Protein AF-A0A920QQ13-F1 (afdb_monomer)

Sequence (127 aa):
MDRSNKFSDDMQSAARNALFNLVEELSRVIKEMAAACDPFPSFFGMNSIQAIELEPVDGSGSIGCVVVCPDGVLRTLDLIGIAGGAGISDVEQVEQFEEVEFLPEEYLPYAIQAVDLLYSELQKRGK

Foldseek 3Di:
DDPVVVVVVVVVVVVVVVLVVVLVVLLVVLQVLLLLCVVADADVPPPVHRWAWDDDDPPLPPQATWTQHSSSAIWHWDWDFDCDDPPDRDTDTDIDTGHDPDDSVSSVVRSVRSCVVSVVSVVVVVD

pLDDT: mean 85.42, std 13.07, range [53.44, 98.38]

Solvent-accessible surface area (backbone atoms only — not comparable to full-atom values): 7425 Å² total; per-residue (Å²): 138,63,70,71,58,53,54,54,54,52,50,55,51,52,52,51,52,54,50,51,54,50,52,55,52,50,48,51,51,37,24,55,49,29,60,67,39,74,81,53,58,44,36,95,77,35,91,87,42,56,23,45,80,51,80,85,57,92,88,58,76,87,71,65,52,39,25,40,32,55,75,29,50,59,22,26,58,46,80,44,77,42,80,42,63,97,90,46,94,53,67,47,75,42,81,44,77,43,78,60,90,61,54,74,83,63,39,49,64,56,51,52,51,50,46,56,54,47,49,54,55,33,49,78,70,77,95

Mean predicted aligned error: 7.66 Å

Structure (mmCIF, N/CA/C/O backbone):
data_AF-A0A920QQ13-F1
#
_entry.id   AF-A0A920QQ13-F1
#
loop_
_atom_site.group_PDB
_atom_site.id
_atom_site.type_symbol
_atom_site.label_atom_id
_atom_site.label_alt_id
_atom_site.label_comp_id
_atom_site.label_asym_id
_atom_site.label_entity_id
_atom_site.label_seq_id
_atom_site.pdbx_PDB_ins_code
_atom_site.Cartn_x
_atom_site.Cartn_y
_atom_site.Cartn_z
_atom_site.occupancy
_atom_site.B_iso_or_equiv
_atom_site.auth_seq_id
_atom_site.auth_comp_id
_atom_site.auth_asym_id
_atom_site.auth_atom_id
_atom_site.pdbx_PDB_model_num
ATOM 1 N N . MET A 1 1 ? 0.179 17.678 41.621 1.00 54.03 1 MET A N 1
ATOM 2 C CA . MET A 1 1 ? 0.251 17.226 40.217 1.00 54.03 1 MET A CA 1
ATOM 3 C C . MET A 1 1 ? -1.169 17.028 39.733 1.00 54.03 1 MET A C 1
ATOM 5 O O . MET A 1 1 ? -1.950 16.377 40.418 1.00 54.03 1 MET A O 1
ATOM 9 N N . ASP A 1 2 ? -1.516 17.749 38.676 1.00 64.56 2 ASP A N 1
ATOM 10 C CA . ASP A 1 2 ? -2.874 18.168 38.336 1.00 64.56 2 ASP A CA 1
ATOM 11 C C . ASP A 1 2 ? -3.646 17.069 37.585 1.00 64.56 2 ASP A C 1
ATOM 13 O O . ASP A 1 2 ? -3.158 16.526 36.593 1.00 64.56 2 ASP A O 1
ATOM 17 N N . ARG A 1 3 ? -4.845 16.713 38.065 1.00 65.75 3 ARG A N 1
ATOM 18 C CA . ARG A 1 3 ? -5.670 15.631 37.486 1.00 65.75 3 ARG A CA 1
ATOM 19 C C . ARG A 1 3 ? -6.094 15.937 36.047 1.00 65.75 3 ARG A C 1
ATOM 21 O O . ARG A 1 3 ? -6.283 15.006 35.271 1.00 65.75 3 ARG A O 1
ATOM 28 N N . SER A 1 4 ? -6.192 17.220 35.700 1.00 66.81 4 SER A N 1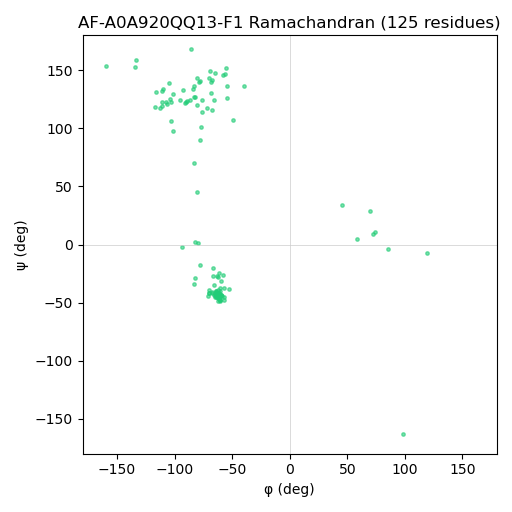
ATOM 29 C CA . SER A 1 4 ? -6.520 17.690 34.351 1.00 66.81 4 SER A CA 1
ATOM 30 C C . SER A 1 4 ? -5.434 17.335 33.330 1.00 66.81 4 SER A C 1
ATOM 32 O O . SER A 1 4 ? -5.757 16.978 32.202 1.00 66.81 4 SER A O 1
ATOM 34 N N . ASN A 1 5 ? -4.159 17.350 33.739 1.00 73.00 5 ASN A N 1
ATOM 35 C CA . ASN A 1 5 ? -3.039 17.008 32.858 1.00 73.00 5 ASN A CA 1
ATOM 36 C C . ASN A 1 5 ? -3.028 15.505 32.540 1.00 73.00 5 ASN A C 1
ATOM 38 O O . ASN A 1 5 ? -2.903 15.109 31.390 1.00 73.00 5 ASN A O 1
ATOM 42 N N . LYS A 1 6 ? -3.298 14.672 33.556 1.00 77.56 6 LYS A N 1
ATOM 43 C CA . LYS A 1 6 ? -3.370 13.214 33.396 1.00 77.56 6 LYS A CA 1
ATOM 44 C C . LYS A 1 6 ? -4.481 12.774 32.432 1.00 77.56 6 LYS A C 1
ATOM 46 O O . LYS A 1 6 ? -4.255 11.894 31.616 1.00 77.56 6 LYS A O 1
ATOM 51 N N . PHE A 1 7 ? -5.668 13.383 32.510 1.00 77.56 7 PHE A N 1
ATOM 52 C CA . PHE A 1 7 ? -6.778 13.036 31.611 1.00 77.56 7 PHE A CA 1
ATOM 53 C C . PHE A 1 7 ? -6.460 13.358 30.140 1.00 77.56 7 PHE A C 1
ATOM 55 O O . PHE A 1 7 ? -6.790 12.573 29.255 1.00 77.56 7 PHE A O 1
ATOM 62 N N . SER A 1 8 ? -5.799 14.491 29.884 1.00 84.31 8 SER A N 1
ATOM 63 C CA . SER A 1 8 ? -5.353 14.871 28.538 1.00 84.31 8 SER A CA 1
ATOM 64 C C . SER A 1 8 ? -4.312 13.892 27.986 1.00 84.31 8 SER A C 1
ATOM 66 O O . SER A 1 8 ? -4.441 13.441 26.848 1.00 84.31 8 SER A O 1
ATOM 68 N N . ASP A 1 9 ? -3.327 13.518 28.807 1.00 87.00 9 ASP A N 1
ATOM 69 C CA . ASP A 1 9 ? -2.274 12.568 28.432 1.00 87.00 9 ASP A CA 1
ATOM 70 C C . ASP A 1 9 ? -2.854 11.171 28.128 1.00 87.00 9 ASP A C 1
ATOM 72 O O . ASP A 1 9 ? -2.502 10.545 27.124 1.00 87.00 9 ASP A O 1
ATOM 76 N N . ASP A 1 10 ? -3.804 10.704 28.950 1.00 91.75 10 ASP A N 1
ATOM 77 C CA . ASP A 1 10 ? -4.492 9.422 28.759 1.00 91.75 10 ASP A CA 1
ATOM 78 C C . ASP A 1 10 ? -5.276 9.400 27.429 1.00 91.75 10 ASP A C 1
ATOM 80 O O . ASP A 1 10 ? -5.236 8.408 26.695 1.00 91.75 10 ASP A O 1
ATOM 84 N N . MET A 1 11 ? -5.960 10.498 27.080 1.00 91.56 11 MET A N 1
ATOM 85 C CA . MET A 1 11 ? -6.716 10.598 25.823 1.00 91.56 11 MET A CA 1
ATOM 86 C C . MET A 1 11 ? -5.812 10.673 24.594 1.00 91.56 11 MET A C 1
ATOM 88 O O . MET A 1 11 ? -6.106 10.037 23.580 1.00 91.56 11 MET A O 1
ATOM 92 N N . GLN A 1 12 ? -4.691 11.390 24.678 1.00 90.81 12 GLN A N 1
ATOM 93 C CA . GLN A 1 12 ? -3.718 11.441 23.590 1.00 90.81 12 GLN A CA 1
ATOM 94 C C . GLN A 1 12 ? -3.083 10.064 23.337 1.00 90.81 12 GLN A C 1
ATOM 96 O O . GLN A 1 12 ? -2.939 9.648 22.186 1.00 90.81 12 GLN A O 1
ATOM 101 N N . SER A 1 13 ? -2.761 9.326 24.403 1.00 91.06 13 SER A N 1
ATOM 102 C CA . SER A 1 13 ? -2.258 7.951 24.314 1.00 91.06 13 SER A CA 1
ATOM 103 C C . SER A 1 13 ? -3.284 7.002 23.685 1.00 91.06 13 SER A C 1
ATOM 105 O O . SER A 1 13 ? -2.959 6.251 22.764 1.00 91.06 13 SER A O 1
ATOM 107 N N . ALA A 1 14 ? -4.549 7.080 24.112 1.00 93.81 14 ALA A N 1
ATOM 108 C CA . ALA A 1 14 ? -5.628 6.277 23.541 1.00 93.81 14 ALA A CA 1
ATOM 109 C C . ALA A 1 14 ? -5.826 6.546 22.039 1.00 93.81 14 ALA A C 1
ATOM 111 O O . ALA A 1 14 ? -5.926 5.598 21.259 1.00 93.81 14 ALA A O 1
ATOM 112 N N . ALA A 1 15 ? -5.827 7.818 21.626 1.00 91.31 15 ALA A N 1
ATOM 113 C CA . ALA A 1 15 ? -5.939 8.197 20.218 1.00 91.31 15 ALA A CA 1
ATOM 114 C C . ALA A 1 15 ? -4.768 7.652 19.387 1.00 91.31 15 ALA A C 1
ATOM 116 O O . ALA A 1 15 ? -4.975 7.099 18.308 1.00 91.31 15 ALA A O 1
ATOM 117 N N . ARG A 1 16 ? -3.541 7.743 19.914 1.00 89.94 16 ARG A N 1
ATOM 118 C CA . ARG A 1 16 ? -2.343 7.234 19.241 1.00 89.94 16 ARG A CA 1
ATOM 119 C C . ARG A 1 16 ? -2.379 5.714 19.070 1.00 89.94 16 ARG A C 1
ATOM 121 O O . ARG A 1 16 ? -2.077 5.222 17.990 1.00 89.94 16 ARG A O 1
ATOM 128 N N . ASN A 1 17 ? -2.799 4.978 20.098 1.00 92.81 17 ASN A N 1
ATOM 129 C CA . ASN A 1 17 ? -2.943 3.522 20.015 1.00 92.81 17 ASN A CA 1
ATOM 130 C C . ASN A 1 17 ? -4.016 3.108 19.000 1.00 92.81 17 ASN A C 1
ATOM 132 O O . ASN A 1 17 ? -3.809 2.165 18.243 1.00 92.81 17 ASN A O 1
ATOM 136 N N . ALA A 1 18 ? -5.144 3.823 18.949 1.00 94.00 18 ALA A N 1
ATOM 137 C CA . ALA A 1 18 ? -6.178 3.567 17.948 1.00 94.00 18 ALA A CA 1
ATOM 138 C C . ALA A 1 18 ? -5.652 3.778 16.518 1.00 94.00 18 ALA A C 1
ATOM 140 O O . ALA A 1 18 ? -5.931 2.964 15.639 1.00 94.00 18 ALA A O 1
ATOM 141 N N . LEU A 1 19 ? -4.858 4.832 16.304 1.00 92.56 19 LEU A N 1
ATOM 142 C CA . LEU A 1 19 ? -4.229 5.114 15.016 1.00 92.56 19 LEU A CA 1
ATOM 143 C C . LEU A 1 19 ? -3.221 4.026 14.614 1.00 92.56 19 LEU A C 1
ATOM 145 O O . LEU A 1 19 ? -3.260 3.563 13.478 1.00 92.56 19 LEU A O 1
ATOM 149 N N . PHE A 1 20 ? -2.373 3.565 15.539 1.00 91.25 20 PHE A N 1
ATOM 150 C CA . PHE A 1 20 ? -1.443 2.462 15.271 1.00 91.25 20 PHE A CA 1
ATOM 151 C C . PHE A 1 20 ? -2.164 1.168 14.884 1.00 91.25 20 PHE A C 1
ATOM 153 O O . PHE A 1 20 ? -1.831 0.574 13.864 1.00 91.25 20 PHE A O 1
ATOM 160 N N . ASN A 1 21 ? -3.195 0.776 15.638 1.00 94.50 21 ASN A N 1
ATOM 161 C CA . ASN A 1 21 ? -3.968 -0.431 15.336 1.00 94.50 21 ASN A CA 1
ATOM 162 C C . ASN A 1 21 ? -4.639 -0.349 13.954 1.00 94.50 21 ASN A C 1
ATOM 164 O O . ASN A 1 21 ? -4.704 -1.341 13.235 1.00 94.50 21 ASN A O 1
ATOM 168 N N . LEU A 1 22 ? -5.130 0.835 13.568 1.00 94.88 22 LEU A N 1
ATOM 169 C CA . LEU A 1 22 ? -5.702 1.053 12.239 1.00 94.88 22 LEU A CA 1
ATOM 170 C C . LEU A 1 22 ? -4.653 0.866 11.134 1.00 94.88 22 LEU A C 1
ATOM 172 O O . LEU A 1 22 ? -4.942 0.215 10.133 1.00 94.88 22 LEU A O 1
ATOM 176 N N . VAL A 1 23 ? -3.453 1.424 11.312 1.00 94.50 23 VAL A N 1
ATOM 177 C CA . VAL A 1 23 ? -2.348 1.281 10.352 1.00 94.50 23 VAL A CA 1
ATOM 178 C C . VAL A 1 23 ? -1.935 -0.184 10.205 1.00 94.50 23 VAL A C 1
ATOM 180 O O . VAL A 1 23 ? -1.782 -0.656 9.079 1.00 94.50 23 VAL A O 1
ATOM 183 N N . GLU A 1 24 ? -1.811 -0.926 11.309 1.00 94.94 24 GLU A N 1
ATOM 184 C CA . GLU A 1 24 ? -1.475 -2.355 11.270 1.00 94.94 24 GLU A CA 1
ATOM 185 C C . GLU A 1 24 ? -2.536 -3.180 10.531 1.00 94.94 24 GLU A C 1
ATOM 187 O O . GLU A 1 24 ? -2.199 -3.995 9.668 1.00 94.94 24 GLU A O 1
ATOM 192 N N . GLU A 1 25 ? -3.820 -2.941 10.811 1.00 96.94 25 GLU A N 1
ATOM 193 C CA . GLU A 1 25 ? -4.907 -3.661 10.143 1.00 96.94 25 GLU A CA 1
ATOM 194 C C . GLU A 1 25 ? -5.008 -3.314 8.654 1.00 96.94 25 GLU A C 1
ATOM 196 O O . GLU A 1 25 ? -5.163 -4.217 7.830 1.00 96.94 25 GLU A O 1
ATOM 201 N N . LEU A 1 26 ? -4.862 -2.039 8.275 1.00 97.00 26 LEU A N 1
ATOM 202 C CA . LEU A 1 26 ? -4.827 -1.647 6.862 1.00 97.00 26 LEU A CA 1
ATOM 203 C C . LEU A 1 26 ? -3.632 -2.271 6.140 1.00 97.00 26 LEU A C 1
ATOM 205 O O . LEU A 1 26 ? -3.805 -2.820 5.055 1.00 97.00 26 LEU A O 1
ATOM 209 N N . SER A 1 27 ? -2.448 -2.265 6.759 1.00 96.12 27 SER A N 1
ATOM 210 C CA . SER A 1 27 ? -1.259 -2.919 6.205 1.00 96.12 27 SER A CA 1
ATOM 211 C C . SER A 1 27 ? -1.507 -4.405 5.951 1.00 96.12 27 SER A C 1
ATOM 213 O O . SER A 1 27 ? -1.192 -4.912 4.874 1.00 96.12 27 SER A O 1
ATOM 215 N N . ARG A 1 28 ? -2.128 -5.112 6.904 1.00 98.06 28 ARG A N 1
ATOM 216 C CA . ARG A 1 28 ? -2.495 -6.525 6.740 1.00 98.06 28 ARG A CA 1
ATOM 217 C C . ARG A 1 28 ? -3.460 -6.733 5.570 1.00 98.06 28 ARG A C 1
ATOM 219 O O . ARG A 1 28 ? -3.213 -7.598 4.734 1.00 98.06 28 ARG A O 1
ATOM 226 N N . VAL A 1 29 ? -4.528 -5.939 5.490 1.00 98.25 29 VAL A N 1
ATOM 227 C CA . VAL A 1 29 ? -5.535 -6.042 4.419 1.00 98.25 29 VAL A CA 1
ATOM 228 C C . VAL A 1 29 ? -4.919 -5.771 3.046 1.00 98.25 29 VAL A C 1
ATOM 230 O O . VAL A 1 29 ? -5.148 -6.539 2.115 1.00 98.25 29 VAL A O 1
ATOM 233 N N . ILE A 1 30 ? -4.086 -4.735 2.918 1.00 98.38 30 ILE A N 1
ATOM 234 C CA . ILE A 1 30 ? -3.393 -4.403 1.665 1.00 98.38 30 ILE A CA 1
ATOM 235 C C . ILE A 1 30 ? -2.511 -5.569 1.209 1.00 98.38 30 ILE A C 1
ATOM 237 O O . ILE A 1 30 ? -2.550 -5.933 0.036 1.00 98.38 30 ILE A O 1
ATOM 241 N N . LYS A 1 31 ? -1.772 -6.208 2.125 1.00 98.25 31 LYS A N 1
ATOM 242 C CA . LYS A 1 31 ? -0.950 -7.394 1.819 1.00 98.25 31 LYS A CA 1
ATOM 243 C C . LYS A 1 31 ? -1.782 -8.564 1.302 1.00 98.25 31 LYS A C 1
ATOM 245 O O . LYS A 1 31 ? -1.402 -9.202 0.323 1.00 98.25 31 LYS A O 1
ATOM 250 N N . GLU A 1 32 ? -2.930 -8.830 1.920 1.00 98.06 32 GLU A N 1
ATOM 251 C CA . GLU A 1 32 ? -3.849 -9.887 1.478 1.00 98.06 32 GLU A CA 1
ATOM 252 C C . GLU A 1 32 ? -4.435 -9.590 0.088 1.00 98.06 32 GLU A C 1
ATOM 254 O O . GLU A 1 32 ? -4.471 -10.470 -0.775 1.00 98.06 32 GLU A O 1
ATOM 259 N N . MET A 1 33 ? -4.842 -8.343 -0.158 1.00 98.25 33 MET A N 1
ATOM 260 C CA . MET A 1 33 ? -5.362 -7.909 -1.456 1.00 98.25 33 MET A CA 1
ATOM 261 C C . MET A 1 33 ? -4.291 -7.964 -2.550 1.00 98.25 33 MET A C 1
ATOM 263 O O . MET A 1 33 ? -4.557 -8.463 -3.643 1.00 98.25 33 MET A O 1
ATOM 267 N N . ALA A 1 34 ? -3.074 -7.502 -2.254 1.00 98.06 34 ALA A N 1
ATOM 268 C CA . ALA A 1 34 ? -1.950 -7.532 -3.181 1.00 98.06 34 ALA A CA 1
ATOM 269 C C . ALA A 1 34 ? -1.578 -8.967 -3.574 1.00 98.06 34 ALA A C 1
ATOM 271 O O . ALA A 1 34 ? -1.465 -9.266 -4.762 1.00 98.06 34 ALA A O 1
ATOM 272 N N . ALA A 1 35 ? -1.516 -9.881 -2.601 1.00 96.44 35 ALA A N 1
ATOM 273 C CA . ALA A 1 35 ? -1.271 -11.299 -2.856 1.00 96.44 35 ALA A CA 1
ATOM 274 C C . ALA A 1 35 ? -2.367 -11.955 -3.720 1.00 96.44 35 ALA A C 1
ATOM 276 O O . ALA A 1 35 ? -2.103 -12.914 -4.445 1.00 96.44 35 ALA A O 1
ATOM 277 N N . ALA A 1 36 ? -3.604 -11.450 -3.672 1.00 96.75 36 ALA A N 1
ATOM 278 C CA . ALA A 1 36 ? -4.694 -11.927 -4.520 1.00 96.75 36 ALA A CA 1
ATOM 279 C C . ALA A 1 36 ? -4.629 -11.383 -5.966 1.00 96.75 36 ALA A C 1
ATOM 281 O O . ALA A 1 36 ? -5.241 -11.969 -6.873 1.00 96.75 36 ALA A O 1
ATOM 282 N N . CYS A 1 37 ? -3.866 -10.318 -6.213 1.00 95.00 37 CYS A N 1
ATOM 283 C CA . CYS A 1 37 ? -3.583 -9.771 -7.537 1.00 95.00 37 CYS A CA 1
ATOM 284 C C . CYS A 1 37 ? -2.422 -10.524 -8.211 1.00 95.00 37 CYS A C 1
ATOM 286 O O . CYS A 1 37 ? -1.351 -9.971 -8.401 1.00 95.00 37 CYS A O 1
ATOM 288 N N . ASP A 1 38 ? -2.637 -11.780 -8.610 1.00 90.94 38 ASP A N 1
ATOM 289 C CA . ASP A 1 38 ? -1.648 -12.593 -9.343 1.00 90.94 38 ASP A CA 1
ATOM 290 C C . ASP A 1 38 ? -2.096 -12.835 -10.806 1.00 90.94 38 ASP A C 1
ATOM 292 O O . ASP A 1 38 ? -3.226 -13.308 -11.006 1.00 90.94 38 ASP A O 1
ATOM 296 N N . PRO A 1 39 ? -1.299 -12.452 -11.833 1.00 91.88 39 PRO A N 1
ATOM 297 C CA . PRO A 1 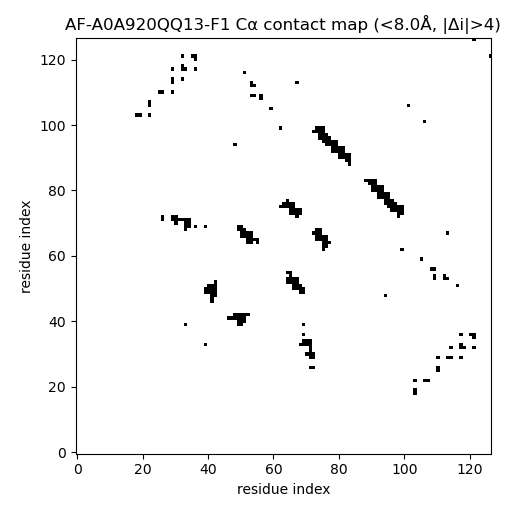39 ? -0.038 -11.701 -11.738 1.00 91.88 39 PRO A CA 1
ATOM 298 C C . PRO A 1 39 ? -0.266 -10.254 -11.293 1.00 91.88 39 PRO A C 1
ATOM 300 O O . PRO A 1 39 ? -1.309 -9.669 -11.610 1.00 91.88 39 PRO A O 1
ATOM 303 N N . PHE A 1 40 ? 0.702 -9.669 -10.588 1.00 95.44 40 PHE A N 1
ATOM 304 C CA . PHE A 1 40 ? 0.575 -8.300 -10.086 1.00 95.44 40 PHE A CA 1
ATOM 305 C C . PHE A 1 40 ? 0.620 -7.274 -11.232 1.00 95.44 40 PHE A C 1
ATOM 307 O O . PHE A 1 40 ? 1.336 -7.507 -12.214 1.00 95.44 40 PHE A O 1
ATOM 314 N N . PRO A 1 41 ? -0.159 -6.172 -11.166 1.00 93.38 41 PRO A N 1
ATOM 315 C CA . PRO A 1 41 ? -0.183 -5.166 -12.224 1.00 93.38 41 PRO A CA 1
ATOM 316 C C . PRO A 1 41 ? 1.187 -4.555 -12.513 1.00 93.38 41 PRO A C 1
ATOM 318 O O . PRO A 1 41 ? 2.004 -4.354 -11.615 1.00 93.38 41 PRO A O 1
ATOM 321 N N . SER A 1 42 ? 1.407 -4.234 -13.785 1.00 92.12 42 SER A N 1
ATOM 322 C CA . SER A 1 42 ? 2.598 -3.529 -14.247 1.00 92.12 42 SER A CA 1
ATOM 323 C C . SER A 1 42 ? 2.514 -2.031 -13.970 1.00 92.12 42 SER A C 1
ATOM 325 O O . SER A 1 42 ? 1.479 -1.421 -14.261 1.00 92.12 42 SER A O 1
ATOM 327 N N . PHE A 1 43 ? 3.621 -1.421 -13.559 1.00 89.81 43 PHE A N 1
ATOM 328 C CA . PHE A 1 43 ? 3.721 0.030 -13.407 1.00 89.81 43 PHE A CA 1
ATOM 329 C C . PHE A 1 43 ? 3.657 0.709 -14.780 1.00 89.81 43 PHE A C 1
ATOM 331 O O . PHE A 1 43 ? 4.503 0.455 -15.633 1.00 89.81 43 PHE A O 1
ATOM 338 N N . PHE A 1 44 ? 2.623 1.517 -15.042 1.00 83.19 44 PHE A N 1
ATOM 339 C CA . PHE A 1 44 ? 2.397 2.206 -16.329 1.00 83.19 44 PHE A CA 1
ATOM 340 C C . PHE A 1 44 ? 2.580 1.345 -17.598 1.00 83.19 44 PHE A C 1
ATOM 342 O O . PHE A 1 44 ? 3.014 1.827 -18.644 1.00 83.19 44 PHE A O 1
ATOM 349 N N . GLY A 1 45 ? 2.242 0.054 -17.534 1.00 75.75 45 GLY A N 1
ATOM 350 C CA . GLY A 1 45 ? 2.407 -0.863 -18.670 1.00 75.75 45 GLY A CA 1
ATOM 351 C C . GLY A 1 45 ? 3.856 -1.281 -18.952 1.00 75.75 45 GLY A C 1
ATOM 352 O O . GLY A 1 45 ? 4.120 -1.894 -19.987 1.00 75.75 45 GLY A O 1
ATOM 353 N N . MET A 1 46 ? 4.798 -0.974 -18.055 1.00 81.38 46 MET A N 1
ATOM 354 C CA . MET A 1 46 ? 6.162 -1.492 -18.103 1.00 81.38 46 MET A CA 1
ATOM 355 C C . MET A 1 46 ? 6.165 -2.972 -17.728 1.00 81.38 46 MET A C 1
ATOM 357 O O . MET A 1 46 ? 5.846 -3.342 -16.605 1.00 81.38 46 MET A O 1
ATOM 361 N N . ASN A 1 47 ? 6.571 -3.836 -18.658 1.00 75.81 47 ASN A N 1
ATOM 362 C CA . ASN A 1 47 ? 6.609 -5.280 -18.402 1.00 75.81 47 ASN A CA 1
ATOM 363 C C . ASN A 1 47 ? 7.654 -5.690 -17.346 1.00 75.81 47 ASN A C 1
ATOM 365 O O . ASN A 1 47 ? 7.555 -6.794 -16.818 1.00 75.81 47 ASN A O 1
ATOM 369 N N . SER A 1 48 ? 8.664 -4.851 -17.080 1.00 81.06 48 SER A N 1
ATOM 370 C CA . SER A 1 48 ? 9.729 -5.138 -16.109 1.00 81.06 48 SER A CA 1
ATOM 371 C C . SER A 1 48 ? 9.334 -4.823 -14.665 1.00 81.06 48 SER A C 1
ATOM 373 O O . SER A 1 48 ? 9.789 -5.517 -13.762 1.00 81.06 48 SER A O 1
ATOM 375 N N . ILE A 1 49 ? 8.434 -3.853 -14.458 1.00 88.69 49 ILE A N 1
ATOM 376 C CA . ILE A 1 49 ? 8.047 -3.360 -13.133 1.00 88.69 49 ILE A CA 1
ATOM 377 C C . ILE A 1 49 ? 6.659 -3.853 -12.778 1.00 88.69 49 ILE A C 1
ATOM 379 O O . ILE A 1 49 ? 5.681 -3.486 -13.429 1.00 88.69 49 ILE A O 1
ATOM 383 N N . GLN A 1 50 ? 6.546 -4.583 -11.674 1.00 93.00 50 GLN A N 1
ATOM 384 C CA . GLN A 1 50 ? 5.259 -4.896 -11.063 1.00 93.00 50 GLN A CA 1
ATOM 385 C C . GLN A 1 50 ? 5.017 -3.988 -9.862 1.00 93.00 50 GLN A C 1
ATOM 387 O O . GLN A 1 50 ? 5.528 -4.243 -8.774 1.00 93.00 50 GLN A O 1
ATOM 392 N N . ALA A 1 51 ? 4.252 -2.920 -10.068 1.00 95.50 51 ALA A N 1
ATOM 393 C CA . ALA A 1 51 ? 3.853 -1.995 -9.019 1.00 95.50 51 ALA A CA 1
ATOM 394 C C . ALA A 1 51 ? 2.611 -1.200 -9.453 1.00 95.50 51 ALA A C 1
ATOM 396 O O . ALA A 1 51 ? 2.388 -0.989 -10.646 1.00 95.50 51 ALA A O 1
ATOM 397 N N . ILE A 1 52 ? 1.814 -0.740 -8.490 1.00 95.88 52 ILE A N 1
ATOM 398 C CA . ILE A 1 52 ? 0.704 0.194 -8.730 1.00 95.88 52 ILE A CA 1
ATOM 399 C C . ILE A 1 52 ? 1.115 1.556 -8.178 1.00 95.88 52 ILE A C 1
ATOM 401 O O . ILE A 1 52 ? 1.417 1.646 -6.991 1.00 95.88 52 ILE A O 1
ATOM 405 N N . GLU A 1 53 ? 1.124 2.596 -9.011 1.00 95.00 53 GLU A N 1
ATOM 406 C CA . GLU A 1 53 ? 1.385 3.963 -8.545 1.00 95.00 53 GLU A CA 1
ATOM 407 C C . GLU A 1 53 ? 0.243 4.481 -7.668 1.00 95.00 53 GLU A C 1
ATOM 409 O O . GLU A 1 53 ? -0.931 4.238 -7.956 1.00 95.00 53 GLU A O 1
ATOM 414 N N . LEU A 1 54 ? 0.606 5.195 -6.604 1.00 94.25 54 LEU A N 1
ATOM 415 C CA . LEU A 1 54 ? -0.309 5.963 -5.776 1.00 94.25 54 LEU A CA 1
ATOM 416 C C . LEU A 1 54 ? -0.153 7.450 -6.085 1.00 94.25 54 LEU A C 1
ATOM 418 O O . LEU A 1 54 ? 0.963 7.953 -6.220 1.00 94.25 54 LEU A O 1
ATOM 422 N N . GLU A 1 55 ? -1.274 8.163 -6.145 1.00 91.56 55 GLU A N 1
ATOM 423 C CA . GLU A 1 55 ? -1.254 9.596 -6.407 1.00 91.56 55 GLU A CA 1
ATOM 424 C C . GLU A 1 55 ? -0.615 10.342 -5.226 1.00 91.56 55 GLU A C 1
ATOM 426 O O . GLU A 1 55 ? -0.877 10.002 -4.059 1.00 91.56 55 GLU A O 1
ATOM 431 N N . PRO A 1 56 ? 0.186 11.388 -5.498 1.00 86.50 56 PRO A N 1
ATOM 432 C CA . PRO A 1 56 ? 0.746 12.234 -4.458 1.00 86.50 56 PRO A CA 1
ATOM 4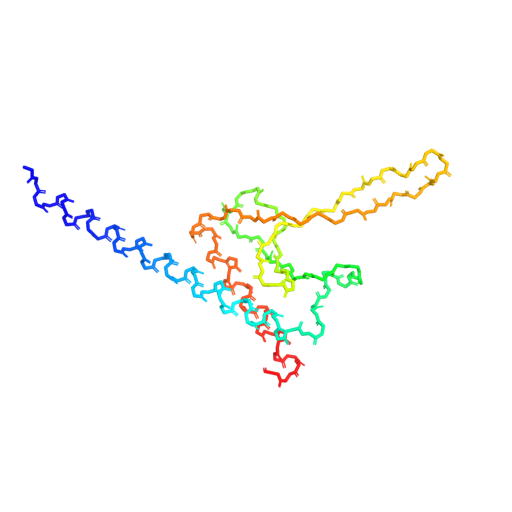33 C C . PRO A 1 56 ? -0.347 12.802 -3.554 1.00 86.50 56 PRO A C 1
ATOM 435 O O . PRO A 1 56 ? -1.386 13.277 -4.014 1.00 86.50 56 PRO A O 1
ATOM 438 N N . VAL A 1 57 ? -0.094 12.788 -2.250 1.00 83.81 57 VAL A N 1
ATOM 439 C CA . VAL A 1 57 ? -1.029 13.316 -1.257 1.00 83.81 57 VAL A CA 1
ATOM 440 C C . VAL A 1 57 ? -0.679 14.775 -0.969 1.00 83.81 57 VAL A C 1
ATOM 442 O O . VAL A 1 57 ? 0.479 15.121 -0.733 1.00 83.81 57 VAL A O 1
ATOM 445 N N . ASP A 1 58 ? -1.678 15.657 -0.969 1.00 72.06 58 ASP A N 1
ATOM 446 C CA . ASP A 1 58 ? -1.466 17.079 -0.691 1.00 72.06 58 ASP A CA 1
ATOM 447 C C . ASP A 1 58 ? -0.745 17.287 0.653 1.00 72.06 58 ASP A C 1
ATOM 449 O O . ASP A 1 58 ? -1.177 16.813 1.703 1.00 72.06 58 ASP A O 1
ATOM 453 N N . GLY A 1 59 ? 0.369 18.022 0.620 1.00 64.81 59 GLY A N 1
ATOM 454 C CA . GLY A 1 59 ? 1.188 18.297 1.803 1.00 64.81 59 GLY A CA 1
ATOM 455 C C . GLY A 1 59 ? 2.223 17.222 2.153 1.00 64.81 59 GLY A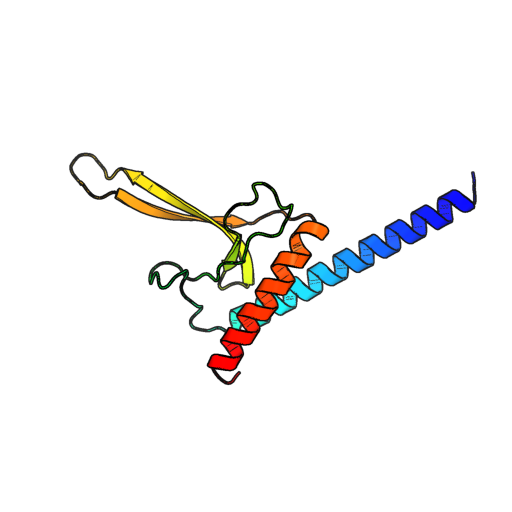 C 1
ATOM 456 O O . GLY A 1 59 ? 3.036 17.471 3.041 1.00 64.81 59 GLY A O 1
ATOM 457 N N . SER A 1 60 ? 2.280 16.089 1.440 1.00 60.09 60 SER A N 1
ATOM 458 C CA . SER A 1 60 ? 3.241 14.999 1.690 1.00 60.09 60 SER A CA 1
ATOM 459 C C . SER A 1 60 ? 4.634 15.266 1.092 1.00 60.09 60 SER A C 1
ATOM 461 O O . SER A 1 60 ? 5.191 14.416 0.397 1.00 60.09 60 SER A O 1
ATOM 463 N N . GLY A 1 61 ? 5.169 16.478 1.272 1.00 57.16 61 GLY A N 1
ATOM 464 C CA . GLY A 1 61 ? 6.383 16.953 0.599 1.00 57.16 61 GLY A CA 1
ATOM 465 C C . GLY A 1 61 ? 7.496 15.898 0.460 1.00 57.16 61 GLY A C 1
ATOM 466 O O . GLY A 1 61 ? 7.811 15.173 1.395 1.00 57.16 61 GLY A O 1
ATOM 467 N N . SER A 1 62 ? 8.112 15.841 -0.725 1.00 64.38 62 SER A N 1
ATOM 468 C CA . SER A 1 62 ? 9.322 15.067 -1.069 1.00 64.38 62 SER A CA 1
ATOM 469 C C . SER A 1 62 ? 9.329 13.541 -0.883 1.00 64.38 62 SER A C 1
ATOM 471 O O . SER A 1 62 ? 10.380 12.967 -1.139 1.00 64.38 62 SER A O 1
ATOM 473 N N . ILE A 1 63 ? 8.229 12.869 -0.510 1.00 76.31 63 ILE A N 1
ATOM 474 C CA . ILE A 1 63 ? 8.255 11.396 -0.349 1.00 76.31 63 ILE A CA 1
ATOM 475 C C . ILE A 1 63 ? 8.635 10.694 -1.665 1.00 76.31 63 ILE A C 1
ATOM 477 O O . ILE A 1 63 ? 9.328 9.692 -1.626 1.00 76.31 63 ILE A O 1
ATOM 481 N N . GLY A 1 64 ? 8.286 11.258 -2.825 1.00 82.44 64 GLY A N 1
ATOM 482 C CA . GLY A 1 64 ? 8.625 10.690 -4.135 1.00 82.44 64 GLY A CA 1
ATOM 483 C C . GLY A 1 64 ? 7.464 9.895 -4.732 1.00 82.44 64 GLY A C 1
ATOM 484 O O . GLY A 1 64 ? 6.317 10.074 -4.324 1.00 82.44 64 GLY A O 1
ATOM 485 N N . CYS A 1 65 ? 7.744 9.055 -5.732 1.00 89.88 65 CYS A N 1
ATOM 486 C CA . CYS A 1 65 ? 6.733 8.206 -6.370 1.00 89.88 65 CYS A CA 1
ATOM 487 C C . CYS A 1 65 ? 6.425 7.016 -5.456 1.00 89.88 65 CYS A C 1
ATOM 489 O O . CYS A 1 65 ? 7.209 6.072 -5.393 1.00 89.88 65 CYS A O 1
ATOM 491 N N . VAL A 1 66 ? 5.314 7.071 -4.719 1.00 93.81 66 V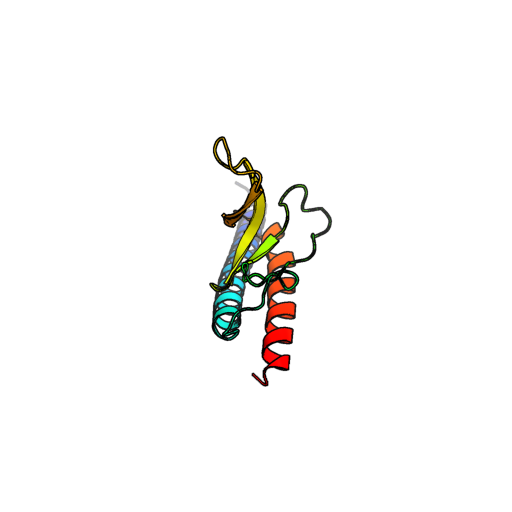AL A N 1
ATOM 492 C CA . VAL A 1 66 ? 4.891 5.969 -3.847 1.00 93.81 66 VAL A CA 1
ATOM 493 C C . VAL A 1 66 ? 4.129 4.938 -4.667 1.00 93.81 66 VAL A C 1
ATOM 495 O O . VAL A 1 66 ? 3.230 5.268 -5.437 1.00 93.81 66 VAL A O 1
ATOM 498 N N . VAL A 1 67 ? 4.461 3.670 -4.467 1.00 95.56 67 VAL A N 1
ATOM 499 C CA . VAL A 1 67 ? 3.853 2.548 -5.169 1.00 95.56 67 VAL A CA 1
ATOM 500 C C . VAL A 1 67 ? 3.487 1.421 -4.208 1.00 95.56 67 VAL A C 1
ATOM 502 O O . VAL A 1 67 ? 4.123 1.229 -3.171 1.00 95.56 67 VAL A O 1
ATOM 505 N N . VAL A 1 68 ? 2.478 0.635 -4.577 1.00 97.00 68 VAL A N 1
ATOM 506 C CA . VAL A 1 68 ? 2.172 -0.653 -3.943 1.00 97.00 68 VAL A CA 1
ATOM 507 C C . VAL A 1 68 ? 2.924 -1.750 -4.683 1.00 97.00 68 VAL A C 1
ATOM 509 O O . VAL A 1 68 ? 2.725 -1.938 -5.886 1.00 97.00 68 VAL A O 1
ATOM 512 N N . CYS A 1 69 ? 3.767 -2.487 -3.965 1.00 96.25 69 CYS A N 1
ATOM 513 C CA . CYS A 1 69 ? 4.500 -3.632 -4.498 1.00 96.25 69 CYS A CA 1
ATOM 514 C C . CYS A 1 69 ? 3.678 -4.940 -4.423 1.00 96.25 69 CYS A C 1
ATOM 516 O O . CYS A 1 69 ? 2.669 -4.994 -3.715 1.00 96.25 69 CYS A O 1
ATOM 518 N N . PRO A 1 70 ? 4.117 -6.032 -5.086 1.00 96.38 70 PRO A N 1
ATOM 519 C CA . PRO A 1 70 ? 3.397 -7.312 -5.089 1.00 96.38 70 PRO A CA 1
ATOM 520 C C . PRO A 1 70 ? 3.233 -7.959 -3.709 1.00 96.38 70 PRO A C 1
ATOM 522 O O . PRO A 1 70 ? 2.313 -8.740 -3.486 1.00 96.38 70 PRO A O 1
ATOM 525 N N . ASP A 1 71 ? 4.117 -7.625 -2.769 1.00 96.25 71 ASP A N 1
ATOM 526 C CA . ASP A 1 71 ? 4.035 -8.042 -1.369 1.00 96.25 71 ASP A CA 1
ATOM 527 C C . ASP A 1 71 ? 3.100 -7.157 -0.525 1.00 96.25 71 ASP A C 1
ATOM 529 O O . ASP A 1 71 ? 2.978 -7.376 0.677 1.00 96.25 71 ASP A O 1
ATOM 533 N N . GLY A 1 72 ? 2.454 -6.160 -1.138 1.00 96.44 72 GLY A N 1
ATOM 534 C CA . GLY A 1 72 ? 1.566 -5.192 -0.498 1.00 96.44 72 GLY A CA 1
ATOM 535 C C . GLY A 1 72 ? 2.276 -4.153 0.369 1.00 96.44 72 GLY A C 1
ATOM 536 O O . GLY A 1 72 ? 1.611 -3.412 1.092 1.00 96.44 72 GLY A O 1
ATOM 537 N N . VAL A 1 73 ? 3.608 -4.086 0.333 1.00 96.00 73 VAL A N 1
ATOM 538 C CA . VAL A 1 73 ? 4.365 -3.037 1.024 1.00 96.00 73 VAL A CA 1
ATOM 539 C C . VAL A 1 73 ? 4.398 -1.785 0.151 1.00 96.00 73 VAL A C 1
ATOM 54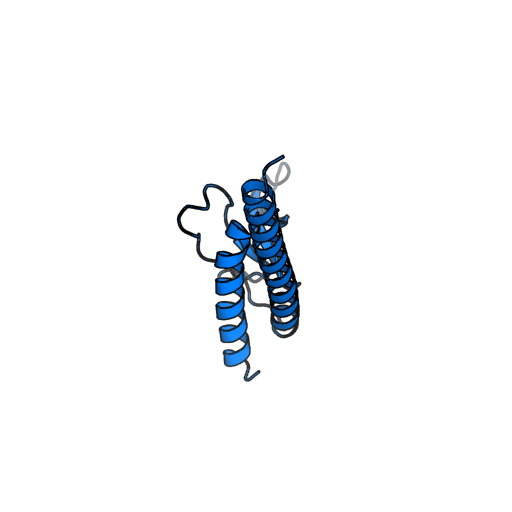1 O O . VAL A 1 73 ? 4.596 -1.867 -1.064 1.00 96.00 73 VAL A O 1
ATOM 544 N N . LEU A 1 74 ? 4.189 -0.628 0.780 1.00 95.31 74 LEU A N 1
ATOM 545 C CA . LEU A 1 74 ? 4.309 0.665 0.122 1.00 95.31 74 LEU A CA 1
ATOM 546 C C . LEU A 1 74 ? 5.777 1.077 0.091 1.00 95.31 74 LEU A C 1
ATOM 548 O O . LEU A 1 74 ? 6.447 1.092 1.125 1.00 95.31 74 LEU A O 1
ATOM 552 N N . ARG A 1 75 ? 6.270 1.401 -1.098 1.00 94.44 75 ARG A N 1
ATOM 553 C CA . ARG A 1 75 ? 7.661 1.790 -1.332 1.00 94.44 75 ARG A CA 1
ATOM 554 C C . ARG A 1 75 ? 7.718 3.021 -2.212 1.00 94.44 75 ARG A C 1
ATOM 556 O O . ARG A 1 75 ? 6.767 3.290 -2.940 1.00 94.44 75 ARG A O 1
ATOM 563 N N . THR A 1 76 ? 8.820 3.748 -2.173 1.00 92.56 76 THR A N 1
ATOM 564 C CA . THR A 1 76 ? 9.156 4.678 -3.244 1.00 92.56 76 THR A CA 1
ATOM 565 C C . THR A 1 76 ? 9.781 3.923 -4.397 1.00 92.56 76 THR A C 1
ATOM 567 O O . THR A 1 76 ? 10.507 2.952 -4.183 1.00 92.56 76 THR A O 1
ATOM 570 N N . LEU A 1 77 ? 9.475 4.353 -5.615 1.00 90.69 77 LEU A N 1
ATOM 571 C CA . LEU A 1 77 ? 10.100 3.868 -6.833 1.00 90.69 77 LEU A CA 1
ATOM 572 C C . LEU A 1 77 ? 10.937 4.983 -7.452 1.00 90.69 77 LEU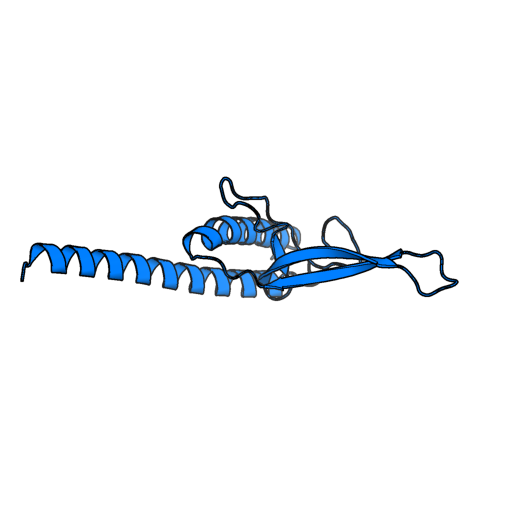 A C 1
ATOM 574 O O . LEU A 1 77 ? 10.396 5.991 -7.905 1.00 90.69 77 LEU A O 1
ATOM 578 N N . ASP A 1 78 ? 12.241 4.744 -7.538 1.00 86.75 78 ASP A N 1
ATOM 579 C CA . ASP A 1 78 ? 13.163 5.561 -8.315 1.00 86.75 78 ASP A CA 1
ATOM 580 C C . ASP A 1 78 ? 13.665 4.781 -9.533 1.00 86.75 78 ASP A C 1
ATOM 582 O O . ASP A 1 78 ? 14.066 3.617 -9.447 1.00 86.75 78 ASP A O 1
ATOM 586 N N . LEU A 1 79 ? 13.658 5.446 -10.689 1.00 80.06 79 LEU A N 1
ATOM 587 C CA . LEU A 1 79 ? 14.227 4.925 -11.930 1.00 80.06 79 LEU A CA 1
ATOM 588 C C . LEU A 1 79 ? 15.565 5.611 -12.183 1.00 80.06 79 LEU A C 1
ATOM 590 O O . LEU A 1 79 ? 15.620 6.784 -12.562 1.00 80.06 79 LEU A O 1
ATOM 594 N N . ILE A 1 80 ? 16.655 4.875 -11.974 1.00 76.69 80 ILE A N 1
ATOM 595 C CA . ILE A 1 80 ? 18.013 5.403 -12.09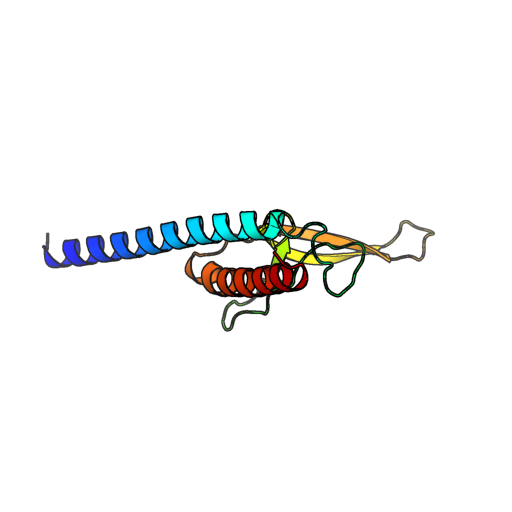6 1.00 76.69 80 ILE A CA 1
ATOM 596 C C . ILE A 1 80 ? 18.629 4.913 -13.403 1.00 76.69 80 ILE A C 1
ATOM 598 O O . ILE A 1 80 ? 18.703 3.716 -13.671 1.00 76.69 80 ILE A O 1
ATOM 602 N N . GLY A 1 81 ? 19.107 5.850 -14.222 1.00 68.44 81 GLY A N 1
ATOM 603 C CA . GLY A 1 81 ? 19.913 5.529 -15.396 1.00 68.44 81 GLY A CA 1
ATOM 604 C C . GLY A 1 81 ? 21.364 5.269 -15.003 1.00 68.44 81 GLY A C 1
ATOM 605 O O . GLY A 1 81 ? 22.033 6.162 -14.481 1.00 68.44 81 GLY A O 1
ATOM 606 N N . ILE A 1 82 ? 21.871 4.073 -15.290 1.00 62.75 82 ILE A N 1
ATOM 607 C CA . ILE A 1 82 ? 23.282 3.728 -15.125 1.00 62.75 82 ILE A CA 1
ATOM 608 C C . ILE A 1 82 ? 23.950 3.769 -16.500 1.00 62.75 82 ILE A C 1
ATOM 610 O O . ILE A 1 82 ? 23.460 3.195 -17.475 1.00 62.75 82 ILE A O 1
ATOM 614 N N . ALA A 1 83 ? 25.073 4.483 -16.599 1.00 57.31 83 ALA A N 1
ATOM 615 C CA . ALA A 1 83 ? 25.853 4.516 -17.830 1.00 57.31 83 ALA A CA 1
ATOM 616 C C . ALA A 1 83 ? 26.437 3.123 -18.112 1.00 57.31 83 ALA A C 1
ATOM 618 O O . ALA A 1 83 ? 27.149 2.570 -17.270 1.00 57.31 83 ALA A O 1
ATOM 619 N N . GLY A 1 84 ? 26.161 2.578 -19.300 1.00 58.22 84 GLY A N 1
ATOM 620 C CA . GLY A 1 84 ? 26.765 1.334 -19.762 1.00 58.22 84 GLY A CA 1
ATOM 621 C C . GLY A 1 84 ? 28.297 1.400 -19.748 1.00 58.22 84 GLY A C 1
ATOM 622 O O . GLY A 1 84 ? 28.904 2.455 -19.959 1.00 58.22 84 GLY A O 1
ATOM 623 N N . GLY A 1 85 ? 28.944 0.263 -19.471 1.00 56.25 85 GLY A N 1
ATOM 624 C CA . GLY A 1 85 ? 30.405 0.152 -19.473 1.00 56.25 85 GLY A CA 1
ATOM 625 C C . GLY A 1 85 ? 31.024 0.599 -20.805 1.00 56.25 85 GLY A C 1
ATOM 626 O O . GLY A 1 85 ? 30.393 0.511 -21.859 1.00 56.25 85 GLY A O 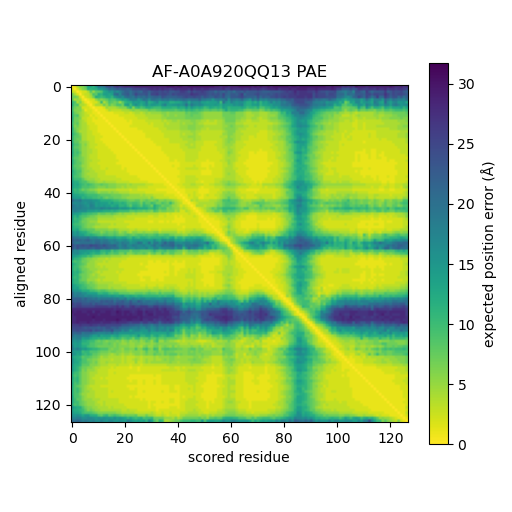1
ATOM 627 N N . ALA A 1 86 ? 32.272 1.086 -20.762 1.00 53.44 86 ALA A N 1
ATOM 628 C CA . ALA A 1 86 ? 32.957 1.688 -21.908 1.00 53.44 86 ALA A CA 1
ATOM 629 C C . ALA A 1 86 ? 32.874 0.809 -23.176 1.00 53.44 86 ALA A C 1
ATOM 631 O O . ALA A 1 86 ? 33.539 -0.220 -23.272 1.00 53.44 86 ALA A O 1
ATOM 632 N N . GLY A 1 87 ? 32.059 1.241 -24.146 1.00 56.75 87 GLY A N 1
ATOM 633 C CA . GLY A 1 87 ? 31.820 0.542 -25.416 1.00 56.75 87 GLY A CA 1
ATOM 634 C C . GLY A 1 87 ? 30.368 0.118 -25.665 1.00 56.75 87 GLY A C 1
ATOM 635 O O . GLY A 1 87 ? 30.064 -0.306 -26.776 1.00 56.75 87 GLY A O 1
ATOM 636 N N . ILE A 1 88 ? 29.478 0.265 -24.681 1.00 55.78 88 ILE A N 1
ATOM 637 C CA . ILE A 1 88 ? 28.043 -0.027 -24.796 1.00 55.78 88 ILE A CA 1
ATOM 638 C C . ILE A 1 88 ? 27.295 1.311 -24.724 1.00 55.78 88 ILE A C 1
ATOM 640 O O . ILE A 1 88 ? 27.436 2.046 -23.751 1.00 55.78 88 ILE A O 1
ATOM 644 N N . SER A 1 89 ? 26.556 1.673 -25.776 1.00 54.03 89 SER A N 1
ATOM 645 C CA . SER A 1 89 ? 25.824 2.950 -25.866 1.00 54.03 89 SER A CA 1
ATOM 646 C C . SER A 1 89 ? 24.500 2.968 -25.103 1.00 54.03 89 SER A C 1
ATOM 648 O O . SER A 1 89 ? 23.785 3.967 -25.159 1.00 54.03 89 SER A O 1
ATOM 650 N N . ASP A 1 90 ? 24.158 1.876 -24.428 1.00 57.84 90 ASP A N 1
ATOM 651 C CA . ASP A 1 90 ? 22.848 1.702 -23.822 1.00 57.84 90 ASP A CA 1
ATOM 652 C C . ASP A 1 90 ? 22.907 2.119 -22.350 1.00 57.84 90 ASP A C 1
ATOM 654 O O . ASP A 1 90 ? 23.752 1.662 -21.577 1.00 57.84 90 ASP A O 1
ATOM 658 N N . VAL A 1 91 ? 22.030 3.054 -21.982 1.00 58.56 91 VAL A N 1
ATOM 659 C CA . VAL A 1 91 ? 21.755 3.394 -20.585 1.00 58.56 91 VAL A CA 1
ATOM 660 C C . VAL A 1 91 ? 20.871 2.280 -20.039 1.00 58.56 91 VAL A C 1
ATOM 662 O O . VAL A 1 91 ? 19.738 2.121 -20.495 1.00 58.56 91 VAL A O 1
ATOM 665 N N . GLU A 1 92 ? 21.378 1.508 -19.081 1.00 62.94 92 GLU A N 1
ATOM 666 C CA . GLU A 1 92 ? 20.548 0.558 -18.343 1.00 62.94 92 GLU A CA 1
ATOM 667 C C . GLU A 1 92 ? 19.705 1.343 -17.336 1.00 62.94 92 GLU A C 1
ATOM 669 O O . GLU A 1 92 ? 20.235 2.125 -16.545 1.00 62.94 92 GLU A O 1
ATOM 674 N N . GLN A 1 93 ? 18.382 1.176 -17.389 1.00 65.31 93 GLN A N 1
ATOM 675 C CA . GLN A 1 93 ? 17.496 1.684 -16.344 1.00 65.31 93 GLN A CA 1
ATOM 676 C C . GLN A 1 93 ? 17.400 0.633 -15.246 1.00 65.31 93 GLN A C 1
ATOM 678 O O . GLN A 1 93 ? 17.055 -0.517 -15.516 1.00 65.31 93 GLN A O 1
ATOM 683 N N . VAL A 1 94 ? 17.722 1.039 -14.023 1.00 73.88 94 VAL A N 1
ATOM 684 C CA . VAL A 1 94 ? 17.605 0.207 -12.830 1.00 73.88 94 VAL A CA 1
ATOM 685 C C . VAL A 1 94 ? 16.490 0.755 -11.957 1.00 73.88 94 VAL A C 1
ATOM 687 O O . VAL A 1 94 ? 16.403 1.956 -11.705 1.00 73.88 94 VAL A O 1
ATOM 690 N N . GLU A 1 95 ? 15.636 -0.159 -11.521 1.00 80.56 95 GLU A N 1
ATOM 691 C CA . GLU A 1 95 ? 14.506 0.098 -10.641 1.00 80.56 95 GLU A CA 1
ATOM 692 C C . GLU A 1 95 ? 14.986 -0.037 -9.195 1.00 80.56 95 GLU A C 1
ATOM 694 O O . GLU A 1 95 ? 15.526 -1.078 -8.807 1.00 80.56 95 GLU A O 1
ATOM 699 N N . GLN A 1 96 ? 14.803 1.011 -8.397 1.00 83.12 96 GLN A N 1
ATOM 700 C CA . GLN A 1 96 ? 15.121 1.001 -6.977 1.00 83.12 96 GLN A CA 1
ATOM 701 C C . GLN A 1 96 ? 13.841 1.211 -6.180 1.00 83.12 96 GLN A C 1
ATOM 703 O O . GLN A 1 96 ? 13.176 2.237 -6.310 1.00 83.12 96 GLN A O 1
ATOM 708 N N . PHE A 1 97 ? 13.507 0.215 -5.361 1.00 86.75 97 PHE A N 1
ATOM 709 C CA . PHE A 1 97 ? 12.407 0.300 -4.414 1.00 86.75 97 PHE A CA 1
ATOM 710 C C . PHE A 1 97 ? 12.951 0.535 -3.012 1.00 86.75 97 PHE A C 1
ATOM 712 O O . PHE A 1 97 ? 13.713 -0.294 -2.507 1.00 86.75 97 PHE A O 1
ATOM 719 N N . GLU A 1 98 ? 12.522 1.611 -2.362 1.00 87.06 98 GLU A N 1
ATOM 720 C CA . GLU A 1 98 ? 12.876 1.884 -0.969 1.00 87.06 98 GLU A CA 1
ATOM 721 C C . GLU A 1 98 ? 11.624 1.855 -0.100 1.00 87.06 98 GLU A C 1
ATOM 723 O O . GLU A 1 98 ? 10.589 2.420 -0.441 1.00 87.06 98 GLU A O 1
ATOM 728 N N . GLU A 1 99 ? 11.681 1.132 1.015 1.00 84.00 99 GLU A N 1
ATOM 729 C CA . GLU A 1 99 ? 10.572 1.140 1.965 1.00 84.00 99 GLU A CA 1
ATOM 730 C C . GLU A 1 99 ? 10.477 2.514 2.622 1.00 84.00 99 GLU A C 1
ATOM 732 O O . GLU A 1 99 ? 11.473 3.060 3.096 1.00 84.00 99 GLU A O 1
ATOM 737 N N . VAL A 1 100 ? 9.273 3.080 2.626 1.00 80.44 100 VAL A N 1
ATOM 738 C CA . VAL A 1 100 ? 9.041 4.406 3.193 1.00 80.44 100 VAL A CA 1
ATOM 739 C C . VAL A 1 100 ? 8.681 4.257 4.662 1.00 80.44 100 VAL A C 1
ATOM 741 O O . VAL A 1 100 ? 7.683 3.624 5.015 1.00 80.44 100 VAL A O 1
ATOM 744 N N . GLU A 1 101 ? 9.461 4.895 5.529 1.00 83.31 101 GLU A N 1
ATOM 745 C CA . GLU A 1 101 ? 9.088 5.072 6.929 1.00 83.31 101 GLU A CA 1
ATOM 746 C C . GLU A 1 101 ? 8.068 6.207 7.046 1.00 83.31 101 GLU A C 1
ATOM 748 O O . GLU A 1 101 ? 8.418 7.376 7.194 1.00 83.31 101 GLU A O 1
ATOM 753 N N . PHE A 1 102 ? 6.787 5.859 6.956 1.00 82.62 102 PHE A N 1
ATOM 754 C CA . PHE A 1 102 ? 5.704 6.817 7.144 1.00 82.62 102 PHE A CA 1
ATOM 755 C C . PHE A 1 102 ? 5.468 7.118 8.626 1.00 82.62 102 PHE A C 1
ATOM 757 O O . PHE A 1 102 ? 5.391 6.207 9.460 1.00 82.62 102 PHE A O 1
ATOM 764 N N . LEU A 1 103 ? 5.195 8.383 8.947 1.00 83.50 103 LEU A N 1
ATOM 765 C CA . LEU A 1 103 ? 4.376 8.677 10.117 1.00 83.50 103 LEU A CA 1
ATOM 766 C C . LEU A 1 103 ? 2.955 8.125 9.887 1.00 83.50 103 LEU A C 1
ATOM 768 O O . LEU A 1 103 ? 2.476 8.113 8.750 1.00 83.50 103 LEU A O 1
ATOM 772 N N . PRO A 1 104 ? 2.232 7.676 10.929 1.00 80.06 104 PRO A N 1
ATOM 773 C CA . PRO A 1 104 ? 0.888 7.119 10.759 1.00 80.06 104 PRO A CA 1
ATOM 774 C C . PRO A 1 104 ? -0.078 8.028 9.975 1.00 80.06 104 PRO A C 1
ATOM 776 O O . PRO A 1 104 ? -0.862 7.550 9.157 1.00 80.06 104 PRO A O 1
ATOM 779 N N . GLU A 1 105 ? -0.000 9.340 10.189 1.00 80.50 105 GLU A N 1
ATOM 780 C CA . GLU A 1 105 ? -0.765 10.363 9.470 1.00 80.50 105 GLU A CA 1
ATOM 781 C C . GLU A 1 105 ? -0.403 10.494 7.980 1.00 80.50 105 GLU A C 1
ATOM 783 O O . GLU A 1 105 ? -1.262 10.865 7.182 1.00 80.50 105 GLU A O 1
ATOM 788 N N . GLU A 1 106 ? 0.829 10.159 7.598 1.00 86.12 106 GLU A N 1
ATOM 789 C CA . GLU A 1 106 ? 1.293 10.149 6.206 1.00 86.12 106 GLU A CA 1
ATOM 790 C C . GLU A 1 106 ? 0.910 8.840 5.512 1.00 86.12 106 GLU A C 1
ATOM 792 O O . GLU A 1 106 ? 0.581 8.842 4.330 1.00 86.12 106 GLU A O 1
ATOM 797 N N . TYR A 1 107 ? 0.896 7.729 6.253 1.00 90.69 107 TYR A N 1
ATOM 798 C CA . TYR A 1 107 ? 0.540 6.410 5.734 1.00 90.69 107 TYR A CA 1
ATOM 799 C C . TYR A 1 107 ? -0.922 6.331 5.287 1.00 90.69 107 TYR A C 1
ATOM 801 O O . TYR A 1 107 ? -1.227 5.782 4.229 1.00 90.69 107 TYR A O 1
ATOM 809 N N . LEU A 1 108 ? -1.845 6.851 6.106 1.00 92.06 108 LEU A N 1
ATOM 810 C CA . LEU A 1 108 ? -3.281 6.620 5.927 1.00 92.06 108 LEU A CA 1
ATOM 811 C C . LEU A 1 108 ? -3.821 7.043 4.551 1.00 92.06 108 LEU A C 1
ATOM 813 O O . LEU A 1 108 ? -4.531 6.238 3.943 1.00 92.06 108 LEU A O 1
ATOM 817 N N . PRO A 1 109 ? -3.512 8.241 4.022 1.00 92.06 109 PRO A N 1
ATOM 818 C CA . PRO A 1 109 ? -3.988 8.631 2.699 1.00 92.06 109 PRO A CA 1
ATOM 819 C C . PRO A 1 109 ? -3.496 7.696 1.587 1.00 92.06 109 PRO A C 1
ATOM 821 O O . PRO A 1 109 ? -4.281 7.329 0.716 1.00 92.06 109 PRO A O 1
ATOM 824 N N . TYR A 1 110 ? -2.237 7.252 1.642 1.00 94.38 110 TYR A N 1
ATOM 825 C CA . TYR A 1 110 ? -1.699 6.288 0.680 1.00 94.38 110 TYR A CA 1
ATOM 826 C C . TYR A 1 110 ? -2.341 4.906 0.831 1.00 94.38 110 TYR A C 1
ATOM 828 O O . TYR A 1 110 ? -2.686 4.270 -0.160 1.00 94.38 110 TYR A O 1
ATOM 836 N N . ALA A 1 111 ? -2.565 4.451 2.063 1.00 95.62 111 ALA A N 1
ATOM 837 C CA . ALA A 1 111 ? -3.207 3.169 2.335 1.00 95.62 111 ALA A CA 1
ATOM 838 C C . ALA A 1 111 ? -4.648 3.111 1.807 1.00 95.62 111 ALA A C 1
ATOM 840 O O . ALA A 1 111 ? -5.061 2.094 1.253 1.00 95.62 111 ALA A O 1
ATOM 841 N N . ILE A 1 112 ? -5.402 4.207 1.934 1.00 95.62 112 ILE A N 1
ATOM 842 C CA . ILE A 1 112 ? -6.760 4.313 1.382 1.00 95.62 112 ILE A CA 1
ATOM 843 C C . ILE A 1 112 ? -6.722 4.185 -0.145 1.00 95.62 112 ILE A C 1
ATOM 845 O O . ILE A 1 112 ? -7.442 3.359 -0.703 1.00 95.62 112 ILE A O 1
ATOM 849 N N . GLN A 1 113 ? -5.828 4.924 -0.812 1.00 96.56 113 GLN A N 1
ATOM 850 C CA . GLN A 1 113 ? -5.652 4.814 -2.263 1.00 96.56 113 GLN A CA 1
ATOM 851 C C . GLN A 1 113 ? -5.251 3.396 -2.695 1.00 96.56 113 GLN A C 1
ATOM 853 O O . GLN A 1 113 ? -5.798 2.859 -3.658 1.00 96.56 113 GLN A O 1
ATOM 858 N N . ALA A 1 114 ? -4.326 2.764 -1.967 1.00 97.50 114 ALA A N 1
ATOM 859 C CA . ALA A 1 114 ? -3.884 1.401 -2.234 1.00 97.50 114 ALA A CA 1
ATOM 860 C C . ALA A 1 114 ? -5.047 0.403 -2.171 1.00 97.50 114 ALA A C 1
ATOM 862 O O . ALA A 1 114 ? -5.184 -0.434 -3.063 1.00 97.50 114 ALA A O 1
ATOM 863 N N . VAL A 1 115 ? -5.910 0.513 -1.156 1.00 98.19 115 VAL A N 1
ATOM 864 C CA . VAL A 1 115 ? -7.116 -0.317 -1.034 1.00 98.19 115 VAL A CA 1
ATOM 865 C C . VAL A 1 115 ? -8.045 -0.105 -2.228 1.00 98.19 115 VAL A C 1
ATOM 867 O O . VAL A 1 115 ? -8.461 -1.088 -2.838 1.00 98.19 115 VAL A O 1
ATOM 870 N N . ASP A 1 116 ? -8.332 1.140 -2.611 1.00 97.81 116 ASP A N 1
ATOM 871 C CA . ASP A 1 116 ? -9.245 1.435 -3.723 1.00 97.81 116 ASP A CA 1
ATOM 872 C C . ASP A 1 116 ? -8.730 0.882 -5.063 1.00 97.81 116 ASP A C 1
ATOM 874 O O . ASP A 1 116 ? -9.483 0.282 -5.843 1.00 97.81 116 ASP A O 1
ATOM 878 N N . LEU A 1 117 ? -7.431 1.035 -5.324 1.00 97.62 117 LEU A N 1
ATOM 879 C CA . LEU A 1 117 ? -6.794 0.565 -6.553 1.00 97.62 117 LEU A CA 1
ATOM 880 C C . LEU A 1 117 ? -6.689 -0.962 -6.598 1.00 97.62 117 LEU A C 1
ATOM 882 O O . LEU A 1 117 ? -7.031 -1.569 -7.617 1.00 97.62 117 LEU A O 1
ATOM 886 N N . LEU A 1 118 ? -6.284 -1.600 -5.495 1.00 98.06 118 LEU A N 1
ATOM 887 C CA . LEU A 1 118 ? -6.242 -3.060 -5.394 1.00 98.06 118 LEU A CA 1
ATOM 888 C C . LEU A 1 118 ? -7.641 -3.664 -5.502 1.00 98.06 118 LEU A C 1
ATOM 890 O O . LEU A 1 118 ? -7.828 -4.658 -6.199 1.00 98.06 118 LEU A O 1
ATOM 894 N N . TYR A 1 119 ? -8.640 -3.057 -4.861 1.00 97.62 119 TYR A N 1
ATOM 895 C CA . TYR A 1 119 ? -10.022 -3.511 -4.955 1.00 97.62 119 TYR A CA 1
ATOM 896 C C . TYR A 1 119 ? -10.529 -3.428 -6.394 1.00 97.62 119 TYR A C 1
ATOM 898 O O . TYR A 1 119 ? -11.068 -4.401 -6.920 1.00 97.62 119 TYR A O 1
ATOM 906 N N . SER A 1 120 ? -10.284 -2.300 -7.064 1.00 96.81 120 SER A N 1
ATOM 907 C CA . SER A 1 120 ? -10.620 -2.122 -8.479 1.00 96.81 120 SER A CA 1
ATOM 908 C C . SER A 1 120 ? -9.951 -3.181 -9.360 1.00 96.81 120 SER A C 1
ATOM 910 O O . SER A 1 120 ? -10.551 -3.671 -10.316 1.00 96.81 120 SER A O 1
ATOM 912 N N . GLU A 1 121 ? -8.714 -3.562 -9.049 1.00 96.25 121 GLU A N 1
ATOM 913 C CA . GLU A 1 121 ? -7.997 -4.606 -9.776 1.00 96.25 121 GLU A CA 1
ATOM 914 C C . GLU A 1 121 ? -8.573 -6.008 -9.533 1.00 96.25 121 GLU A C 1
ATOM 916 O O . GLU A 1 121 ? -8.752 -6.775 -10.482 1.00 96.25 121 GLU A O 1
ATOM 921 N N . LEU A 1 122 ? -8.935 -6.334 -8.291 1.00 96.50 122 LEU A N 1
ATOM 922 C CA . LEU A 1 122 ? -9.607 -7.591 -7.952 1.00 96.50 122 LEU A CA 1
ATOM 923 C C . LEU A 1 122 ? -10.973 -7.702 -8.641 1.00 96.50 122 LEU A C 1
ATOM 925 O O . LEU A 1 122 ? -11.274 -8.736 -9.244 1.00 96.50 122 LEU A O 1
ATOM 929 N N . GLN A 1 123 ? -11.745 -6.613 -8.675 1.00 96.62 123 GLN A N 1
ATOM 930 C CA . GLN A 1 123 ? -13.031 -6.566 -9.370 1.00 96.62 123 GLN A CA 1
ATOM 931 C C . GLN A 1 123 ? -12.900 -6.853 -10.870 1.00 96.62 123 GLN A C 1
ATOM 933 O O . GLN A 1 123 ? -13.675 -7.644 -11.411 1.00 96.62 123 GLN A O 1
ATOM 938 N N . LYS A 1 124 ? -11.899 -6.274 -11.554 1.00 93.94 124 LYS A N 1
ATOM 939 C CA . LYS A 1 124 ? -11.632 -6.569 -12.979 1.00 93.94 124 LYS A CA 1
ATOM 940 C C . LYS A 1 124 ? -11.369 -8.058 -13.224 1.00 93.94 124 LYS A C 1
ATOM 942 O O . LYS A 1 124 ? -11.611 -8.550 -14.325 1.00 93.94 124 LYS A O 1
ATOM 947 N N . ARG A 1 125 ? -10.882 -8.772 -12.207 1.00 90.12 125 ARG A N 1
ATOM 948 C CA . ARG A 1 125 ? -10.562 -10.206 -12.241 1.00 90.12 125 ARG A CA 1
ATOM 949 C C . ARG A 1 125 ? -11.716 -11.094 -11.765 1.00 90.12 125 ARG A C 1
ATOM 951 O O . ARG A 1 125 ? -11.576 -12.315 -11.798 1.00 90.12 125 ARG A O 1
ATOM 958 N N . GLY A 1 126 ? -12.839 -10.509 -11.340 1.00 87.31 126 GLY A N 1
ATOM 959 C CA . GLY A 1 126 ? -13.987 -11.232 -10.790 1.00 87.31 126 GLY A CA 1
ATOM 960 C C . GLY A 1 126 ? -13.723 -11.856 -9.416 1.00 87.31 126 GLY A C 1
ATOM 961 O O . GLY A 1 126 ? -14.306 -12.899 -9.119 1.00 87.31 126 GLY A O 1
ATOM 962 N N . LYS A 1 127 ? -12.823 -11.258 -8.626 1.00 75.31 127 LYS A N 1
ATOM 963 C CA . LYS A 1 127 ? -12.508 -11.652 -7.246 1.00 75.31 127 LYS A CA 1
ATOM 964 C C . LYS A 1 127 ? -13.170 -10.720 -6.236 1.00 75.31 127 LYS A C 1
ATOM 966 O O . LYS A 1 127 ? -13.330 -9.521 -6.557 1.00 75.31 127 LYS A O 1
#

Radius of gyration: 19.39 Å; Cα contacts (8 Å, |Δi|>4): 150; chains: 1; bounding box: 47×31×66 Å

Secondary structure (DSSP, 8-state):
--HHHHHHHHHHHHHHHHHHHHHHHHHHHHHHHHHHSSSPPBGGG-SS-B-EE-PPPTT-TT--SEEE-TTS-EEEEEEEEEEPPTT---EEEEEEEEE----HHHHHHHHHHHHHHHHHHHHHTT-

Nearest PDB structures (foldseek):
  7cg0-assembly1_p  TM=2.425E-01  e=1.621E+00  Salmonella enterica subsp. enterica serovar Typhimurium str. LT2
  7uc2-assembly1_D  TM=2.584E-01  e=1.728E+00  Homo sapiens
  7cg0-assembly1_i  TM=2.431E-01  e=2.701E+00  Salmonella enterica subsp. enterica serovar Typhimurium str. LT2
  7toe-assembly1_B  TM=2.774E-01  e=3.069E+00  Homo sapiens